Protein AF-A0A2E1C145-F1 (afdb_monomer)

Foldseek 3Di:
DVVVVLLVVLVVLLVLLVVDDPVCCCPSVPVLVPDDPVVVVVDPRVVVSVVSNVVSNVVSVVSNVVVVPD

Secondary structure (DSSP, 8-state):
-HHHHHHHHHHHHHHHHHH--TTTHHHH-HHHHHS-HHHHHHS-HHHHHHHHHHHHHHHHHHHHHHHHH-

Structure (mmCIF, N/CA/C/O backbone):
data_AF-A0A2E1C145-F1
#
_entry.id   AF-A0A2E1C145-F1
#
loop_
_atom_site.group_PDB
_atom_site.id
_atom_site.type_symbol
_atom_site.label_atom_id
_atom_site.label_alt_id
_atom_site.label_comp_id
_atom_site.label_asym_id
_atom_site.label_entity_id
_atom_site.label_seq_id
_atom_site.pdbx_PDB_ins_code
_atom_site.Cartn_x
_atom_site.Cartn_y
_atom_site.Cartn_z
_atom_site.occupancy
_atom_site.B_iso_or_equiv
_atom_site.auth_seq_id
_atom_site.auth_comp_id
_atom_site.auth_asym_id
_atom_site.auth_atom_id
_atom_site.pdbx_PDB_model_num
ATOM 1 N N . MET A 1 1 ? 20.609 5.619 -14.902 1.00 70.50 1 MET A N 1
ATOM 2 C CA . MET A 1 1 ? 20.128 6.556 -13.856 1.00 70.50 1 MET A CA 1
ATOM 3 C C . MET A 1 1 ? 18.618 6.437 -13.635 1.00 70.50 1 MET A C 1
ATOM 5 O O . MET A 1 1 ? 18.221 6.224 -12.501 1.00 70.50 1 MET A O 1
ATOM 9 N N . MET A 1 2 ? 17.786 6.470 -14.689 1.00 89.12 2 MET A N 1
ATOM 10 C CA . MET A 1 2 ? 16.316 6.352 -14.575 1.00 89.12 2 MET A CA 1
ATOM 11 C C . MET A 1 2 ? 15.818 4.990 -14.064 1.00 89.12 2 MET A C 1
ATOM 13 O O . MET A 1 2 ? 14.907 4.955 -13.248 1.00 89.12 2 MET A O 1
ATOM 17 N N . THR A 1 3 ? 16.449 3.879 -14.451 1.00 93.94 3 THR A N 1
ATOM 18 C CA . THR A 1 3 ? 16.062 2.532 -13.989 1.00 93.94 3 THR A CA 1
ATOM 19 C C . THR A 1 3 ? 16.080 2.399 -12.466 1.00 93.94 3 THR A C 1
ATOM 21 O O . THR A 1 3 ? 15.141 1.876 -11.877 1.00 93.94 3 THR A O 1
ATOM 24 N N . PHE A 1 4 ? 17.118 2.929 -11.810 1.00 95.62 4 PHE A N 1
ATOM 25 C CA . PHE A 1 4 ? 17.210 2.918 -10.349 1.00 95.62 4 PHE A CA 1
ATOM 26 C C . PHE A 1 4 ? 16.098 3.744 -9.701 1.00 95.62 4 PHE A C 1
ATOM 28 O O . PHE A 1 4 ? 15.531 3.305 -8.705 1.00 95.62 4 PHE A O 1
ATOM 35 N N . ALA A 1 5 ? 15.750 4.897 -10.284 1.00 96.12 5 ALA A N 1
ATOM 36 C CA . ALA A 1 5 ? 14.633 5.705 -9.807 1.00 96.12 5 ALA A CA 1
ATOM 37 C C . ALA A 1 5 ? 13.304 4.943 -9.929 1.00 96.12 5 ALA A C 1
ATOM 39 O O . ALA A 1 5 ? 12.552 4.891 -8.965 1.00 96.12 5 ALA A O 1
ATOM 40 N N . VAL A 1 6 ? 13.053 4.273 -11.058 1.00 96.62 6 VAL A N 1
ATOM 41 C CA . VAL A 1 6 ? 11.829 3.482 -11.271 1.00 96.62 6 VAL A CA 1
ATOM 42 C C . VAL A 1 6 ? 11.733 2.317 -10.285 1.00 96.62 6 VAL A C 1
ATOM 44 O O . VAL A 1 6 ? 10.682 2.121 -9.673 1.00 96.62 6 VAL A O 1
ATOM 47 N N . ILE A 1 7 ? 12.822 1.571 -10.078 1.00 97.06 7 ILE A N 1
ATOM 48 C CA . ILE A 1 7 ? 12.865 0.474 -9.098 1.00 97.06 7 ILE A CA 1
ATOM 49 C C . ILE A 1 7 ? 12.607 1.010 -7.686 1.00 97.06 7 ILE A C 1
ATOM 51 O O . ILE A 1 7 ? 11.795 0.450 -6.9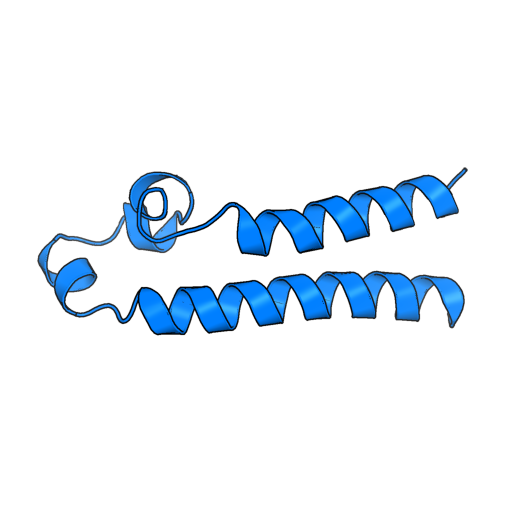49 1.00 97.06 7 ILE A O 1
ATOM 55 N N . PHE A 1 8 ? 13.252 2.117 -7.317 1.00 97.50 8 PHE A N 1
ATOM 56 C CA . PHE A 1 8 ? 13.095 2.730 -6.002 1.00 97.50 8 PHE A CA 1
ATOM 57 C C . PHE A 1 8 ? 11.672 3.255 -5.766 1.00 97.50 8 PHE A C 1
ATOM 59 O O . PHE A 1 8 ? 11.073 2.973 -4.729 1.00 97.50 8 PHE A O 1
ATOM 66 N N . THR A 1 9 ? 11.081 3.947 -6.740 1.00 97.00 9 THR A N 1
ATOM 67 C CA . THR A 1 9 ? 9.685 4.398 -6.677 1.00 97.00 9 THR A CA 1
ATOM 68 C C . THR A 1 9 ? 8.724 3.215 -6.575 1.00 97.00 9 THR A C 1
ATOM 70 O O . THR A 1 9 ? 7.817 3.235 -5.747 1.00 97.00 9 THR A O 1
ATOM 73 N N . SER A 1 10 ? 8.953 2.149 -7.345 1.00 97.62 10 SER A N 1
ATOM 74 C CA . SER A 1 10 ? 8.135 0.930 -7.293 1.00 97.62 10 SER A CA 1
ATOM 75 C C . SER A 1 10 ? 8.211 0.260 -5.918 1.00 97.62 10 SER A C 1
ATOM 77 O O . SER A 1 10 ? 7.190 -0.196 -5.392 1.00 97.62 10 SER A O 1
ATOM 79 N N . LEU A 1 11 ? 9.392 0.261 -5.291 1.00 97.81 11 LEU A N 1
ATOM 80 C CA . LEU A 1 11 ? 9.575 -0.210 -3.922 1.00 97.81 11 LEU A CA 1
ATOM 81 C C . LEU A 1 11 ? 8.777 0.646 -2.928 1.00 97.81 11 LEU A C 1
ATOM 83 O O . LEU A 1 11 ? 8.013 0.086 -2.144 1.00 97.81 11 LEU A O 1
ATOM 87 N N . ILE A 1 12 ? 8.878 1.978 -2.992 1.00 97.88 12 ILE A N 1
ATOM 88 C CA . ILE A 1 12 ? 8.109 2.885 -2.120 1.00 97.88 12 ILE A CA 1
ATOM 89 C C . ILE A 1 12 ? 6.604 2.655 -2.273 1.00 97.88 12 ILE A C 1
ATOM 91 O O . ILE A 1 12 ? 5.905 2.527 -1.267 1.00 97.88 12 ILE A O 1
ATOM 95 N N . ILE A 1 13 ? 6.108 2.554 -3.510 1.00 97.00 13 ILE A N 1
ATOM 96 C CA . ILE A 1 13 ? 4.690 2.291 -3.778 1.00 97.00 13 ILE A CA 1
ATOM 97 C C . ILE A 1 13 ? 4.272 0.981 -3.106 1.00 97.00 13 ILE A C 1
ATOM 99 O O . ILE A 1 13 ? 3.304 0.968 -2.346 1.00 97.00 13 ILE A O 1
ATOM 103 N N . SER A 1 14 ? 5.035 -0.099 -3.303 1.00 97.44 14 SER A N 1
ATOM 104 C CA . SER A 1 14 ? 4.724 -1.396 -2.693 1.00 97.44 14 SER A CA 1
ATOM 105 C C . SER A 1 14 ? 4.709 -1.333 -1.160 1.00 97.44 14 SER A C 1
ATOM 107 O O . SER A 1 14 ? 3.770 -1.826 -0.535 1.00 97.44 14 SER A O 1
ATOM 109 N N . LEU A 1 15 ? 5.695 -0.664 -0.550 1.00 96.94 15 LEU A N 1
ATOM 110 C CA . LEU A 1 15 ? 5.822 -0.518 0.901 1.00 96.94 15 LEU A CA 1
ATOM 111 C C . LEU A 1 15 ? 4.694 0.327 1.495 1.00 96.94 15 LEU A C 1
ATOM 113 O O . LEU A 1 15 ? 4.203 -0.003 2.576 1.00 96.94 15 LEU A O 1
ATOM 117 N N . SER A 1 16 ? 4.232 1.365 0.791 1.00 95.56 16 SER A N 1
ATOM 118 C CA . SER A 1 16 ? 3.127 2.214 1.252 1.00 95.56 16 SER A CA 1
ATOM 119 C C . SER A 1 16 ? 1.861 1.403 1.562 1.00 95.56 16 SER A C 1
ATOM 121 O O . SER A 1 16 ? 1.213 1.637 2.582 1.00 95.56 16 SER A O 1
ATOM 123 N N . GLY A 1 17 ? 1.579 0.359 0.770 1.00 95.38 17 GLY A N 1
ATOM 124 C CA . GLY A 1 17 ? 0.467 -0.560 1.009 1.00 95.38 17 GLY A CA 1
ATOM 125 C C . GLY A 1 17 ? 0.564 -1.309 2.343 1.00 95.38 17 GLY A C 1
ATOM 126 O O . GLY A 1 17 ? -0.456 -1.573 2.980 1.00 95.38 17 GLY A O 1
ATOM 127 N N . TYR A 1 18 ? 1.779 -1.639 2.789 1.00 94.94 18 TYR A N 1
ATOM 128 C CA . TYR A 1 18 ? 2.028 -2.399 4.019 1.00 94.94 18 TYR A CA 1
ATOM 129 C C . TYR A 1 18 ? 2.210 -1.526 5.262 1.00 94.94 18 TYR A C 1
ATOM 131 O O . TYR A 1 18 ? 1.915 -1.986 6.367 1.00 94.94 18 TYR A O 1
ATOM 139 N N . ILE A 1 19 ? 2.665 -0.280 5.097 1.00 96.62 19 ILE A N 1
ATOM 140 C CA . ILE A 1 19 ? 2.795 0.683 6.200 1.00 96.62 19 ILE A CA 1
ATOM 141 C C . ILE A 1 19 ? 1.416 0.991 6.794 1.00 96.62 19 ILE A C 1
ATOM 143 O O . ILE A 1 19 ? 1.268 1.043 8.020 1.00 96.62 19 ILE A O 1
ATOM 147 N N . VAL A 1 20 ? 0.395 1.139 5.945 1.00 96.25 20 VAL A N 1
ATOM 148 C CA . VAL A 1 20 ? -0.977 1.396 6.386 1.00 96.25 20 VAL A CA 1
ATOM 149 C C . VAL A 1 20 ? -1.605 0.124 6.976 1.00 96.25 20 VAL A C 1
ATOM 151 O O . VAL A 1 20 ? -1.658 -0.952 6.369 1.00 96.25 20 VAL A O 1
ATOM 154 N N . ASN A 1 21 ? -2.089 0.242 8.208 1.00 96.44 21 ASN A N 1
ATOM 155 C CA . ASN A 1 21 ? -2.718 -0.824 8.972 1.00 96.44 21 ASN A CA 1
ATOM 156 C C . ASN A 1 21 ? -3.776 -0.260 9.935 1.00 96.44 21 ASN A C 1
ATOM 158 O O . ASN A 1 21 ? -3.918 0.946 10.094 1.00 96.44 21 ASN A O 1
ATOM 162 N N . VAL A 1 22 ? -4.510 -1.137 10.618 1.00 95.94 22 VAL A N 1
ATOM 163 C CA . VAL A 1 22 ? -5.627 -0.740 11.496 1.00 95.94 22 VAL A CA 1
ATOM 164 C C . VAL A 1 22 ? -5.202 0.236 12.603 1.00 95.94 22 VAL A C 1
ATOM 166 O O . VAL A 1 22 ? -5.988 1.090 12.994 1.00 95.94 22 VAL A O 1
ATOM 169 N N . LYS A 1 23 ? -3.955 0.159 13.088 1.00 96.69 23 LYS A N 1
ATOM 170 C CA . 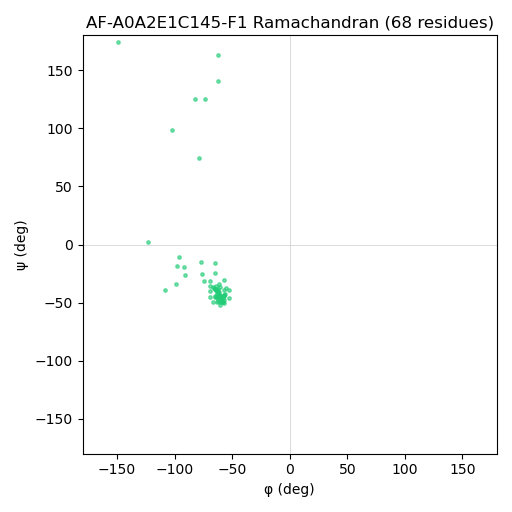LYS A 1 23 ? -3.461 1.005 14.186 1.00 96.69 23 LYS A CA 1
ATOM 171 C C . LYS A 1 23 ? -3.155 2.438 13.750 1.00 96.69 23 LYS A C 1
ATOM 173 O O . LYS A 1 23 ? -3.153 3.325 14.592 1.00 96.69 23 LYS A O 1
ATOM 178 N N . ASN A 1 24 ? -2.848 2.655 12.471 1.00 96.38 24 ASN A N 1
ATOM 179 C CA . ASN A 1 24 ? -2.444 3.961 11.942 1.00 96.38 24 ASN A CA 1
ATOM 180 C C . ASN A 1 24 ? -3.331 4.459 10.791 1.00 96.38 24 ASN A C 1
ATOM 182 O O . ASN A 1 24 ? -3.090 5.547 10.276 1.00 96.38 24 ASN A O 1
ATOM 186 N N . ALA A 1 25 ? -4.370 3.707 10.419 1.00 96.12 25 ALA A N 1
ATOM 187 C CA . ALA A 1 25 ? -5.367 4.093 9.425 1.00 96.12 25 ALA A CA 1
ATOM 188 C C . ALA A 1 25 ? -5.988 5.458 9.740 1.00 96.12 25 ALA A C 1
ATOM 190 O O . ALA A 1 25 ? -6.156 6.271 8.843 1.00 96.12 25 ALA A O 1
ATOM 191 N N . ASP A 1 26 ? -6.236 5.742 11.019 1.00 95.62 26 ASP A N 1
ATOM 192 C CA . ASP A 1 26 ? -6.801 7.018 11.462 1.00 95.62 26 ASP A CA 1
ATOM 193 C C . ASP A 1 26 ? -5.891 8.222 11.202 1.00 95.62 26 ASP A C 1
ATOM 195 O O . ASP A 1 26 ? -6.359 9.347 11.235 1.00 95.62 26 ASP A O 1
ATOM 199 N N . VAL A 1 27 ? -4.605 8.002 10.925 1.00 95.94 27 VAL A N 1
ATOM 200 C CA . VAL A 1 27 ? -3.634 9.062 10.621 1.00 95.94 27 VAL A CA 1
ATOM 201 C C . VAL A 1 27 ? -3.243 9.046 9.143 1.00 95.94 27 VAL A C 1
ATOM 203 O O . VAL A 1 27 ? -3.067 10.098 8.538 1.00 95.94 27 VAL A O 1
ATOM 206 N N . LEU A 1 28 ? -3.080 7.856 8.560 1.00 95.25 28 LEU A N 1
ATOM 207 C CA . LEU A 1 28 ? -2.486 7.676 7.232 1.00 95.25 28 LEU A CA 1
ATOM 208 C C . LEU A 1 28 ? -3.508 7.522 6.100 1.00 95.25 28 LEU A C 1
ATOM 210 O O . LEU A 1 28 ? -3.143 7.692 4.939 1.00 95.25 28 LEU A O 1
ATOM 214 N N . LEU A 1 29 ? -4.766 7.191 6.403 1.00 95.56 29 LEU A N 1
ATOM 215 C CA . LEU A 1 29 ? -5.837 7.146 5.408 1.00 95.56 29 LEU A CA 1
ATOM 216 C C . LEU A 1 29 ? -6.684 8.403 5.547 1.00 95.56 29 LEU A C 1
ATOM 218 O O . LEU A 1 29 ? -7.556 8.448 6.404 1.00 95.56 29 LEU A O 1
ATOM 222 N N . ALA A 1 30 ? -6.437 9.403 4.699 1.00 92.69 30 ALA A N 1
ATOM 223 C CA . ALA A 1 30 ? -7.111 10.701 4.761 1.00 92.69 30 ALA A CA 1
ATOM 224 C C . ALA A 1 30 ? -8.645 10.578 4.784 1.00 92.69 30 ALA A C 1
ATOM 226 O O . ALA A 1 30 ? -9.287 11.163 5.650 1.00 92.69 30 ALA A O 1
ATOM 227 N N . ASP A 1 31 ? -9.221 9.749 3.912 1.00 90.44 31 ASP A N 1
ATOM 228 C CA . ASP A 1 31 ? -10.673 9.535 3.881 1.00 90.44 31 ASP A CA 1
ATOM 229 C C . ASP A 1 31 ? -11.180 8.862 5.157 1.00 90.44 31 ASP A C 1
ATOM 231 O O . ASP A 1 31 ? -12.229 9.219 5.675 1.00 90.44 31 ASP A O 1
ATOM 235 N N . TYR A 1 32 ? -10.424 7.909 5.706 1.00 96.19 32 TYR A N 1
ATOM 236 C CA . TYR A 1 32 ? -10.794 7.288 6.973 1.00 96.19 32 TYR A CA 1
ATOM 237 C C . TYR A 1 32 ? -10.641 8.282 8.129 1.00 96.19 32 TYR A C 1
ATOM 239 O O . TYR A 1 32 ? -11.510 8.340 8.983 1.00 96.19 32 TYR A O 1
ATOM 247 N N . ASN A 1 33 ? -9.591 9.108 8.155 1.00 96.62 33 ASN A N 1
ATOM 248 C CA . ASN A 1 33 ? -9.367 10.130 9.178 1.00 96.62 33 ASN A CA 1
ATOM 249 C C . ASN A 1 33 ? -10.539 11.121 9.265 1.00 96.62 33 ASN A C 1
ATOM 251 O O . ASN A 1 33 ? -10.997 11.408 10.374 1.00 96.62 33 ASN A O 1
ATOM 255 N N . THR A 1 34 ? -11.040 11.585 8.116 1.00 96.69 34 THR A N 1
ATOM 256 C CA . THR A 1 34 ? -12.112 12.588 8.017 1.00 96.69 34 THR A CA 1
ATOM 257 C C . THR A 1 34 ? -13.511 12.034 8.288 1.00 96.69 34 THR A C 1
ATOM 259 O O . THR A 1 34 ? -14.420 12.818 8.561 1.00 96.69 34 THR A O 1
ATOM 262 N N . MET A 1 35 ? -13.695 10.709 8.283 1.00 97.06 35 MET A N 1
ATOM 263 C CA . MET A 1 35 ? -14.966 10.077 8.645 1.00 97.06 35 MET A CA 1
ATOM 264 C C . MET A 1 35 ? -15.367 10.373 10.097 1.00 97.06 35 MET A C 1
ATOM 266 O O . MET A 1 35 ? -14.559 10.318 11.033 1.00 97.06 35 MET A O 1
ATOM 270 N N . SER A 1 36 ? -16.665 10.592 10.305 1.00 97.12 36 SER A N 1
ATOM 271 C CA . SER A 1 36 ? -17.280 10.607 11.632 1.00 97.12 36 SER A CA 1
ATOM 272 C C . SER A 1 36 ? -17.154 9.243 12.324 1.00 97.12 36 SER A C 1
ATOM 274 O O . SER A 1 36 ? -16.916 8.210 11.695 1.00 97.12 36 SER A O 1
ATOM 276 N N . LYS A 1 37 ? -17.354 9.205 13.647 1.00 95.94 37 LYS A N 1
ATOM 277 C CA . LYS A 1 37 ? -17.324 7.942 14.410 1.00 95.94 37 LYS A CA 1
ATOM 278 C C . LYS A 1 37 ? -18.342 6.926 13.882 1.00 95.94 37 LYS A C 1
ATOM 280 O O . LYS A 1 37 ? -18.024 5.744 13.782 1.00 95.94 37 LYS A O 1
ATOM 285 N N . ASP A 1 38 ? -19.532 7.387 13.506 1.00 96.88 38 ASP A N 1
ATOM 286 C CA . ASP A 1 38 ? -20.595 6.522 12.993 1.00 96.88 38 ASP A CA 1
ATOM 287 C C . ASP A 1 38 ? -20.259 5.944 11.615 1.00 96.88 38 ASP A C 1
ATOM 289 O O . ASP A 1 38 ? -20.583 4.792 11.333 1.00 96.88 38 ASP A O 1
ATOM 293 N N . GLU A 1 39 ? -19.580 6.712 10.761 1.00 97.19 39 GLU A N 1
ATOM 294 C CA . GLU A 1 39 ? -19.078 6.225 9.473 1.00 97.19 39 GLU A CA 1
ATOM 295 C C . GLU A 1 39 ? -17.941 5.221 9.659 1.00 97.19 39 GLU A C 1
ATOM 297 O O . GLU A 1 39 ? -17.997 4.140 9.074 1.00 97.19 39 GLU A O 1
ATOM 302 N N . LYS A 1 40 ? -16.973 5.515 10.541 1.00 96.12 40 LYS A N 1
ATOM 303 C CA . LYS A 1 40 ? -15.873 4.595 10.881 1.00 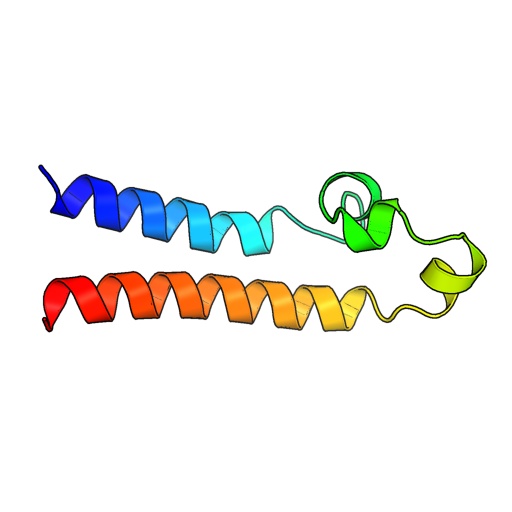96.12 40 LYS A CA 1
ATOM 304 C C . LYS A 1 40 ? -16.392 3.251 11.388 1.00 96.12 40 LYS A C 1
ATOM 306 O O . LYS A 1 40 ? -15.903 2.212 10.960 1.00 96.12 40 LYS A O 1
ATOM 311 N N . ASN A 1 41 ? -17.422 3.261 12.235 1.00 95.62 41 ASN A N 1
ATOM 312 C CA . ASN A 1 41 ? -18.034 2.043 12.772 1.00 95.62 41 ASN A CA 1
ATOM 313 C C . ASN A 1 41 ? -18.715 1.173 11.700 1.00 95.62 41 ASN A C 1
ATOM 315 O O . ASN A 1 41 ? -18.870 -0.029 11.901 1.00 95.62 41 ASN A O 1
ATOM 319 N N . ARG A 1 42 ? -19.132 1.765 10.573 1.00 97.38 42 ARG A N 1
ATOM 320 C CA . ARG A 1 42 ? -19.739 1.052 9.435 1.00 97.38 42 ARG A CA 1
ATOM 321 C C . ARG A 1 42 ? -18.735 0.722 8.328 1.00 97.38 42 ARG A C 1
ATOM 323 O O . ARG A 1 42 ? -19.078 -0.013 7.404 1.00 97.38 42 ARG A O 1
ATOM 330 N N . PHE A 1 43 ? -17.524 1.270 8.390 1.00 96.75 43 PHE A N 1
ATOM 331 C CA . PHE A 1 43 ? -16.505 1.096 7.366 1.00 96.75 43 PHE A CA 1
ATOM 332 C C . PHE A 1 43 ? -15.756 -0.228 7.552 1.00 96.75 43 PHE A C 1
ATOM 334 O O . PHE A 1 43 ? -15.166 -0.489 8.601 1.00 96.75 43 PHE A O 1
ATOM 341 N N . ASP A 1 44 ? -15.714 -1.058 6.509 1.00 97.38 44 ASP A N 1
ATOM 342 C CA . ASP A 1 44 ? -14.947 -2.308 6.519 1.00 97.38 44 ASP A CA 1
ATOM 343 C C . ASP A 1 44 ? -13.451 -2.042 6.287 1.00 97.38 44 ASP A C 1
ATOM 345 O O . ASP A 1 44 ? -12.884 -2.287 5.215 1.00 97.38 44 ASP A O 1
ATOM 349 N N . LEU A 1 45 ? -12.796 -1.522 7.327 1.00 97.00 45 LEU A N 1
ATOM 350 C CA . LEU A 1 45 ? -11.384 -1.157 7.282 1.00 97.00 45 LEU A CA 1
ATOM 351 C C . LEU A 1 45 ? -10.486 -2.360 6.974 1.00 97.00 45 LEU A C 1
ATOM 353 O O . LEU A 1 45 ? -9.485 -2.225 6.273 1.00 97.00 45 LEU A O 1
ATOM 357 N N . ILE A 1 46 ? -10.824 -3.549 7.478 1.00 97.31 46 ILE A N 1
ATOM 358 C CA . ILE A 1 46 ? -9.980 -4.737 7.318 1.00 97.31 46 ILE A CA 1
ATOM 359 C C . ILE A 1 46 ? -9.926 -5.154 5.848 1.00 97.31 46 ILE A C 1
ATOM 361 O O . ILE A 1 46 ? -8.832 -5.370 5.316 1.00 97.31 46 ILE A O 1
ATOM 365 N N . ASN A 1 47 ? -11.076 -5.272 5.180 1.00 97.88 47 ASN A N 1
ATOM 366 C CA . ASN A 1 47 ? -11.086 -5.672 3.776 1.00 97.88 47 ASN A CA 1
ATOM 367 C C . ASN A 1 47 ? -10.635 -4.537 2.853 1.00 97.88 47 ASN A C 1
ATOM 369 O O . ASN A 1 47 ? -9.931 -4.815 1.878 1.00 97.88 47 ASN A O 1
ATOM 373 N N . TYR A 1 48 ? -10.903 -3.277 3.207 1.00 97.44 48 TYR A N 1
ATOM 374 C CA . TYR A 1 48 ? -10.311 -2.131 2.519 1.00 97.44 48 TYR A CA 1
ATOM 375 C C . TYR A 1 48 ? -8.777 -2.188 2.537 1.00 97.44 48 TYR A C 1
ATOM 377 O O . TYR A 1 48 ? -8.147 -2.082 1.490 1.00 97.44 48 TYR A O 1
ATOM 385 N N . LEU A 1 49 ? -8.150 -2.441 3.692 1.00 97.50 49 LEU A N 1
ATOM 386 C CA . LEU A 1 49 ? -6.688 -2.540 3.794 1.00 97.50 49 LEU A CA 1
ATOM 387 C C . LEU A 1 49 ? -6.115 -3.724 2.999 1.00 97.50 49 LEU A C 1
ATOM 389 O O . LEU A 1 49 ? -5.035 -3.607 2.416 1.00 97.50 49 LEU A O 1
ATOM 393 N N . LYS A 1 50 ? -6.825 -4.861 2.934 1.00 97.81 50 LYS A N 1
ATOM 394 C CA . LYS A 1 50 ? -6.436 -5.988 2.062 1.00 97.81 50 LYS A CA 1
ATOM 395 C C . LYS A 1 50 ? -6.468 -5.584 0.588 1.00 97.81 50 LYS A C 1
ATOM 397 O O . LYS A 1 50 ? -5.520 -5.879 -0.141 1.00 97.81 50 LYS A O 1
ATOM 402 N N . PHE A 1 51 ? -7.532 -4.901 0.164 1.00 97.69 51 PHE A N 1
ATOM 403 C CA . PHE A 1 51 ? -7.646 -4.362 -1.188 1.00 97.69 51 PHE A CA 1
ATOM 404 C C . PHE A 1 51 ? -6.531 -3.349 -1.474 1.00 97.69 51 PHE A C 1
ATOM 406 O O . PHE A 1 51 ? -5.818 -3.500 -2.461 1.00 97.69 51 PHE A O 1
ATOM 413 N N . PHE A 1 52 ? -6.317 -2.386 -0.578 1.00 97.19 52 PHE A N 1
ATOM 414 C CA . PHE A 1 52 ? -5.312 -1.330 -0.695 1.00 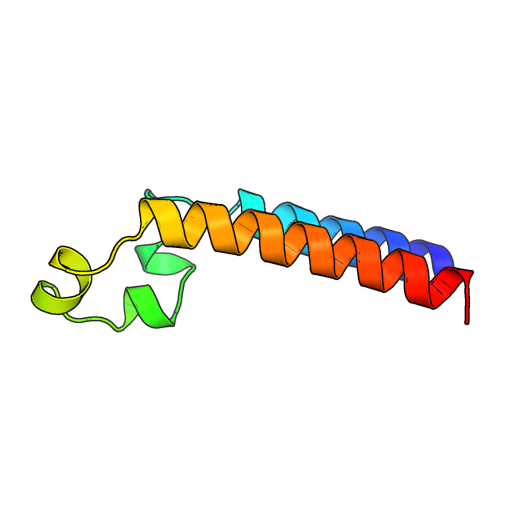97.19 52 PHE A CA 1
ATOM 415 C C . PHE A 1 52 ? -3.893 -1.888 -0.867 1.00 97.19 52 PHE A C 1
ATOM 417 O O . PHE A 1 52 ? -3.157 -1.457 -1.753 1.00 97.19 52 PHE A O 1
ATOM 424 N N . ARG A 1 53 ? -3.523 -2.918 -0.093 1.00 97.25 53 ARG A N 1
ATOM 425 C CA . ARG A 1 53 ? -2.240 -3.629 -0.250 1.00 97.25 53 ARG A CA 1
ATOM 426 C C . ARG A 1 53 ? -2.083 -4.230 -1.638 1.00 97.25 53 ARG A C 1
ATOM 428 O O . ARG A 1 53 ? -1.059 -4.028 -2.286 1.00 97.25 53 ARG A O 1
ATOM 435 N N . LYS A 1 54 ? -3.101 -4.962 -2.099 1.00 97.88 54 LYS A N 1
ATOM 436 C CA . LYS A 1 54 ? -3.086 -5.590 -3.424 1.00 97.88 54 LYS A CA 1
ATOM 437 C C . LYS A 1 54 ? -3.043 -4.540 -4.534 1.00 97.88 54 LYS A C 1
ATOM 439 O O . LYS A 1 54 ? -2.325 -4.721 -5.509 1.00 97.88 54 LYS A O 1
ATOM 444 N N . PHE A 1 55 ? -3.766 -3.437 -4.364 1.00 97.88 55 PHE A N 1
ATOM 445 C CA . PHE A 1 55 ? -3.753 -2.306 -5.282 1.00 97.88 55 PHE A CA 1
ATOM 446 C C . PHE A 1 55 ? -2.352 -1.693 -5.395 1.00 97.88 55 PHE A C 1
ATOM 448 O O . PHE A 1 55 ? -1.821 -1.618 -6.498 1.00 97.88 55 PHE A O 1
ATOM 455 N N . MET A 1 56 ? -1.708 -1.354 -4.275 1.00 98.06 56 MET A N 1
ATOM 456 C CA . MET A 1 56 ? -0.356 -0.782 -4.277 1.00 98.06 56 MET A CA 1
ATOM 457 C C . MET A 1 56 ? 0.687 -1.731 -4.878 1.00 98.06 56 MET A C 1
ATOM 459 O O . MET A 1 56 ? 1.530 -1.308 -5.669 1.00 98.06 56 MET A O 1
ATOM 463 N N . LEU A 1 57 ? 0.603 -3.031 -4.578 1.00 98.00 57 LEU A N 1
ATOM 464 C CA . LEU A 1 57 ? 1.444 -4.038 -5.230 1.00 98.00 57 LEU A CA 1
ATOM 465 C C . LEU A 1 57 ? 1.240 -4.067 -6.745 1.00 98.00 57 LEU A C 1
ATOM 467 O O . LEU A 1 57 ? 2.214 -4.069 -7.491 1.00 98.00 57 LEU A O 1
ATOM 471 N N . ASN A 1 58 ? -0.011 -4.056 -7.206 1.00 98.19 58 ASN A N 1
ATOM 472 C CA . ASN A 1 58 ? -0.310 -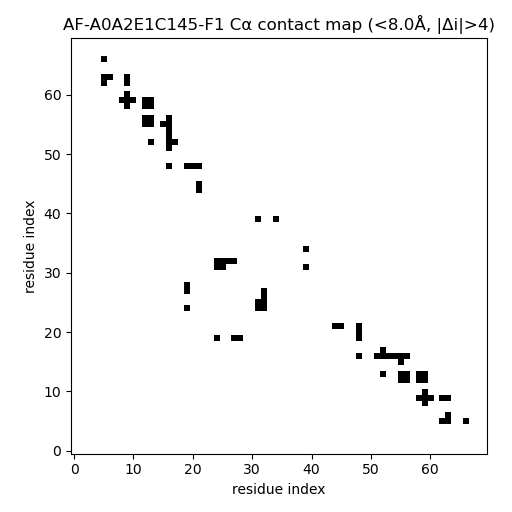4.051 -8.633 1.00 98.19 58 ASN A CA 1
ATOM 473 C C . ASN A 1 58 ? 0.223 -2.786 -9.313 1.00 98.19 58 ASN A C 1
ATOM 475 O O . ASN A 1 58 ? 0.821 -2.894 -10.375 1.00 98.19 58 ASN A O 1
ATOM 479 N N . VAL A 1 59 ? 0.067 -1.605 -8.707 1.00 98.12 59 VAL A N 1
ATOM 480 C CA . VAL A 1 59 ? 0.617 -0.351 -9.253 1.00 98.12 59 VAL A CA 1
ATOM 481 C C . VAL A 1 59 ? 2.140 -0.433 -9.379 1.00 98.12 59 VAL A C 1
ATOM 483 O O . VAL A 1 59 ? 2.683 -0.069 -10.420 1.00 98.12 59 VAL A O 1
ATOM 486 N N . SER A 1 60 ? 2.826 -0.960 -8.361 1.00 97.75 60 SER A N 1
ATOM 487 C CA . SER A 1 60 ? 4.277 -1.190 -8.391 1.00 97.75 60 SER A CA 1
ATOM 488 C C . SER A 1 60 ? 4.685 -2.118 -9.545 1.00 97.75 60 SER A C 1
ATOM 490 O O . SER A 1 60 ? 5.553 -1.773 -10.348 1.00 97.75 60 SER A O 1
ATOM 492 N N . LEU A 1 61 ? 4.001 -3.257 -9.694 1.00 97.56 61 LEU A N 1
ATOM 493 C CA . LEU A 1 61 ? 4.271 -4.225 -10.759 1.00 97.56 61 LEU A CA 1
ATOM 494 C C . LEU A 1 61 ? 3.973 -3.666 -12.153 1.00 97.56 61 LEU A C 1
ATOM 496 O O . LEU A 1 61 ? 4.787 -3.845 -13.055 1.00 97.56 61 LEU A O 1
ATOM 500 N N . TYR A 1 62 ? 2.848 -2.972 -12.333 1.00 97.44 62 TYR A N 1
ATOM 501 C CA . TYR A 1 62 ? 2.509 -2.348 -13.610 1.00 97.44 62 TYR A CA 1
ATOM 502 C C . TYR A 1 62 ? 3.497 -1.249 -13.977 1.00 97.44 62 TYR A C 1
ATOM 504 O O . TYR A 1 62 ? 3.883 -1.183 -15.133 1.00 97.44 62 TYR A O 1
ATOM 512 N N . THR A 1 63 ? 3.966 -0.456 -13.009 1.00 96.00 63 THR A N 1
ATOM 513 C CA . THR A 1 63 ? 4.993 0.574 -13.241 1.00 96.00 63 THR A CA 1
ATOM 514 C C . THR A 1 63 ? 6.281 -0.049 -13.785 1.00 96.00 63 THR A C 1
ATOM 516 O O . THR A 1 63 ? 6.812 0.411 -14.799 1.00 96.00 63 THR A O 1
ATOM 519 N N . LEU A 1 64 ? 6.760 -1.129 -13.154 1.00 96.62 64 LEU A N 1
ATOM 520 C CA . LEU A 1 64 ? 7.928 -1.872 -13.633 1.00 96.62 64 LEU A CA 1
ATOM 521 C C . LEU A 1 64 ? 7.670 -2.474 -15.016 1.00 96.62 64 LEU A C 1
ATOM 523 O O . LEU A 1 64 ? 8.485 -2.304 -15.918 1.00 96.62 64 LEU A O 1
ATOM 527 N N . PHE A 1 65 ? 6.529 -3.140 -15.194 1.00 96.94 65 PHE A N 1
ATOM 528 C CA . PHE A 1 65 ? 6.154 -3.762 -16.459 1.00 96.94 65 PHE A CA 1
ATOM 529 C C . PHE A 1 65 ? 6.133 -2.742 -17.597 1.00 96.94 65 PHE A C 1
ATOM 531 O O . PHE A 1 65 ? 6.782 -2.955 -18.615 1.00 96.94 65 PHE A O 1
ATOM 538 N N . THR A 1 66 ? 5.456 -1.607 -17.415 1.00 96.25 66 THR A N 1
ATOM 539 C CA . THR A 1 66 ? 5.370 -0.580 -18.454 1.00 96.25 66 THR A CA 1
ATOM 540 C C . THR A 1 66 ? 6.734 -0.009 -18.808 1.00 96.25 66 THR A C 1
ATOM 542 O O . THR A 1 66 ? 6.996 0.171 -19.984 1.00 96.25 66 THR A O 1
ATOM 545 N N . TYR A 1 67 ? 7.614 0.214 -17.825 1.00 95.75 67 TYR A N 1
ATOM 546 C CA . TYR A 1 67 ? 8.938 0.801 -18.056 1.00 95.75 67 TYR A CA 1
ATOM 547 C C . TYR A 1 67 ? 9.904 -0.116 -18.823 1.00 95.75 67 TYR A C 1
ATOM 549 O O . TYR A 1 67 ? 10.796 0.370 -19.511 1.00 95.75 67 TYR A O 1
ATOM 557 N N . TYR A 1 68 ? 9.785 -1.437 -18.659 1.00 94.69 68 TYR A N 1
ATOM 558 C CA . TYR A 1 68 ? 10.663 -2.391 -19.345 1.00 94.69 68 TYR A CA 1
ATOM 559 C C . TYR A 1 68 ? 10.114 -2.872 -20.691 1.00 94.69 68 TYR A C 1
ATOM 561 O O . TYR A 1 68 ? 10.881 -3.405 -21.491 1.00 94.69 68 TYR A O 1
ATOM 569 N N . ILE A 1 69 ? 8.807 -2.732 -20.925 1.00 95.75 69 ILE A N 1
ATOM 570 C CA . ILE A 1 69 ? 8.139 -3.218 -22.139 1.00 95.75 69 ILE A CA 1
ATOM 571 C C . ILE A 1 69 ? 7.919 -2.108 -23.173 1.00 95.75 69 ILE A C 1
ATOM 573 O O . ILE A 1 69 ? 7.977 -2.399 -24.368 1.00 95.75 69 ILE A O 1
ATOM 577 N N . PHE A 1 70 ? 7.671 -0.870 -22.739 1.00 89.06 70 PHE A N 1
ATOM 578 C CA . PHE A 1 70 ? 7.434 0.294 -23.600 1.00 89.06 70 PHE A CA 1
ATOM 579 C C . PHE A 1 70 ? 8.525 1.346 -23.399 1.00 89.06 70 PHE A C 1
ATOM 581 O O . PHE A 1 70 ? 8.917 1.965 -24.412 1.00 89.06 70 PHE A O 1
#

Solvent-accessible surface area (backbone atoms only — not comparable to full-atom values): 3933 Å² total; per-residue (Å²): 116,65,66,61,52,53,55,51,52,28,47,51,42,34,48,53,25,68,71,54,41,89,91,45,30,66,75,73,33,65,74,60,42,72,44,52,72,72,52,52,75,70,49,63,60,69,62,48,46,55,50,47,28,54,50,26,39,48,52,21,51,48,54,54,50,48,69,77,76,106

Sequence (70 aa):
MMTFAVIFTSLIISLSGYIVNVKNADVLLADYNTMSKDEKNRFDLINYLKFFRKFMLNVSLYTLFTYYIF

pLDDT: mean 96.0, std 3.54, range [7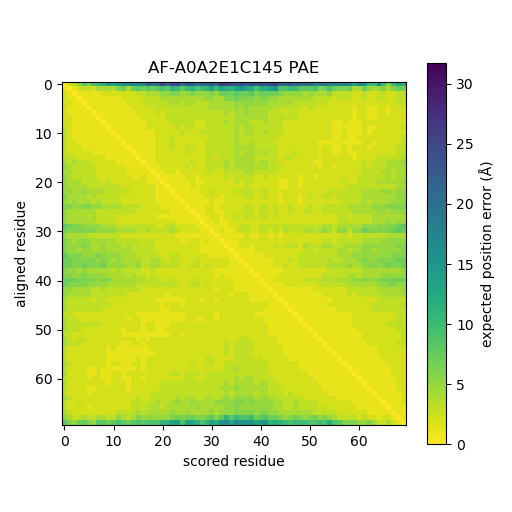0.5, 98.19]

Mean predicted aligned error: 2.86 Å

Radius of gyration: 14.99 Å; Cα contacts (8 Å, |Δi|>4): 45; chains: 1; bounding box: 41×19×38 Å

=== Feature glossary ===
Key to the feature types in this record:

pLDDT. pLDDT is the predicted lDDT-Cα score: AlphaFold's confidence that the local environment of each residue (all inter-atomic distances within 15 Å) is correctly placed. It is a per-residue number between 0 and 100, with higher meaning more reliable.

Radius of gyration, Cα contacts, bounding box. The geometric summary reports three shape descriptors. Rg (radius of gyration) measures how spread out the Cα atoms are about their centre of mass; compact globular proteins have small Rg, elongated or unfolded ones large. Cα contacts (<8 Å, |i−j|>4) count long-range residue pairs in spatial proximity — high for tightly packed folds, near zero for rods or random coil. The bounding-box extents give the protein's footprint along x, y, z in Å.

Backbone torsions (φ/ψ). Backbone dihedral angles. Every residue except chain termini has a φ (preceding-C → N → Cα → C) and a ψ (N → Cα → C → next-N). They are reported in degrees following the IUPAC sign convention. Secondary structure is essentially a statement about which (φ, ψ) basin each residue occupies.

Contact-map, Ramachandran, and PAE plots. Plot images: a contact map (which residues are close in 3D, as an N×N binary image), a Ramachandran scatter (backbone torsion angles, revealing secondary-structure composition at a glance), and — for AlphaFold structures — a PAE heatmap (pairwise prediction confidence).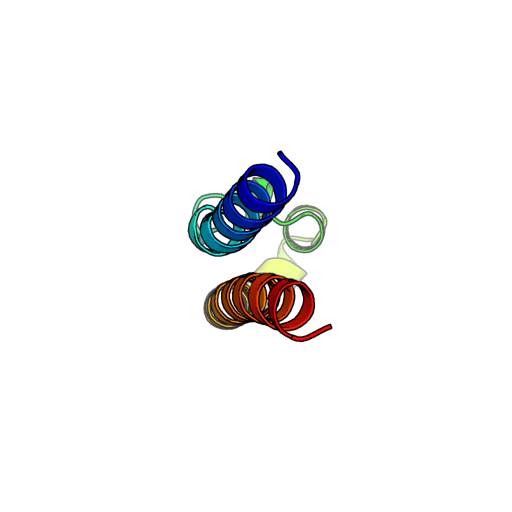

Predicted aligned error. Predicted Aligned Error (PAE) is an AlphaFold confidence matrix: entry (i, j) is the expected error in the position of residue j, in ångströms, when the prediction is superimposed on the true structure at residue i. Low PAE within a block of residues means that block is internally rigid and well-predicted; high PAE between two blocks means their relative placement is uncertain even if each block individually is confident.

Secondary structure (3-state, P-SEA). Three-state secondary structure (P-SEA) collapses the eight DSSP classes into helix (a), strand (b), and coil (c). P-SEA assigns these from Cα geometry alone — distances and angles — without requiring backbone oxygens, so it works on any Cα trace.

Solvent-accessible surface area. Solvent-accessible surface area (SASA) is the area in Å² traced out by the centre of a 1.4 Å probe sphere (a water molecule) rolled over the protein's van der Waals surface (Shrake–Rupley / Lee–Richards construction). Buried residues have near-zero SASA; fully exposed residues can exceed 200 Å². The total SASA scales roughly with the number of surface residues.

Foldseek 3Di. The Foldseek 3Di string encodes local tertiary geometry as a 20-letter alphabet — one character per residue — derived from the relative positions of nearby Cα atoms. Unlike the amino-acid sequence, 3Di is a direct function of the 3D structure, so two proteins with the same fold have similar 3Di strings even at low sequence identity.

B-factor. For experimental (PDB) structures, the B-factor (temperature factor) quantifies the positional spread of each atom in the crystal — a combination of thermal vibration and static disorder — in units of Å². High B-factors mark flexible loops or poorly resolved regions; low B-factors mark the rigid, well-ordered core.

mmCIF coordinates. The mmCIF block holds the 3D Cartesian coordinates of each backbone atom (N, Cα, C, O) in ångströ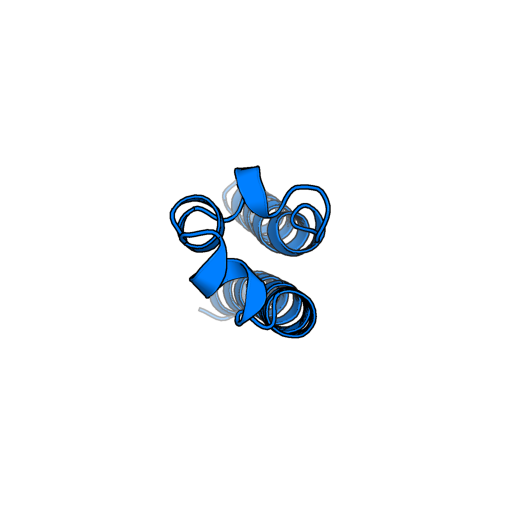ms. mmCIF is the PDB's canonical archive format — a tagged-loop text representation of the atomic model.

InterPro / GO / CATH / organism. Functional annotations link the protein to curated databases. InterPro entries identify conserved domains and families by matching the sequence against member-database signatures (Pfam, PROSITE, CDD, …). Gene Ontology (GO) terms describe molecular function, biological process, and cellular component in a controlled vocabulary. CATH places the structure in a hierarchical fold classification (Class/Architecture/Topology/Homologous-superfamily). The organism is the source species.

Rendered structure images. Structure images are PyMOL renders from six orthogonal camera directions. Cartoon representation draws helices as coils and strands as arrows; sticks shows the backbone as bonds; surface shows the solvent-excluded envelope. Rainbow coloring maps sequence position to hue (blue→red, N→C); chain coloring assigns a distinct color per polypeptide.

Sequence. This is the polypeptide sequence — one letter per residue, N-terminus first. Length ranges from a few dozen residues for small domains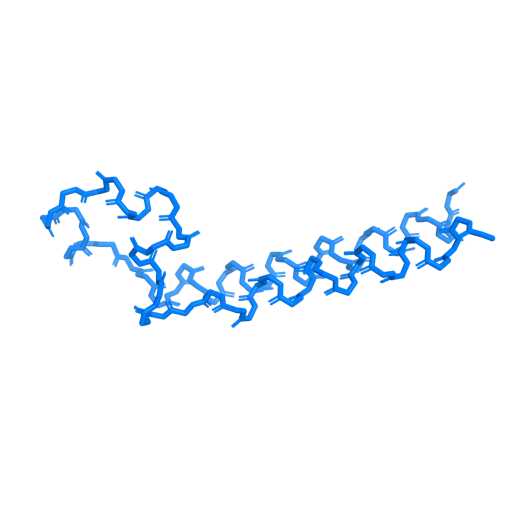 to over a thousand for large multi-domain proteins.

Secondary structure (8-state, DSSP). The SS8 string is DSSP's per-residue secondary-structure call. α-helix (H) means an i→i+4 H-bond ladder; β-strand (E) means the residue participates in a β-sheet; 3₁₀ (G) and π (I) are tighter and wider helices; T/S are turns/bends; '-' is loop.

Nearest PDB structures. Structural nearest neighbors (via Foldseek easy-search vs the PDB). Reported per hit: target PDB id, E-value, and alignment TM-score. A TM-score above ~0.5 is the conventional threshold for 'same fold'.